Protein AF-A0A3B3Y3F2-F1 (afdb_monomer)

Foldseek 3Di:
DDDDDDDDDDDDDDPPDDDDWDKDAALDQWDWPDKDDDPVRQWIWTWIGHRQWTWIWTHHDPDIDIDTDDDRRNPRDIDTDDDPCVVVVVD

InterPro domains:
  IPR001791 Laminin G domain [PF00054] (24-80)
  IPR001791 Laminin G domain [PS50025] (1-91)
  IPR001791 Laminin G domain [cd00110] (21-80)
  IPR013320 Concanavalin A-like lectin/glucanase domain superfamily [SSF49899] (13-80)

Sequence (91 aa):
MTFELGSRVSPLSASRSIKSTFQFRTFDPEGVIFYGDTKNGEDWFVLSLKEGFPLMQISKEDVQVSVTGGPKLNDGKWHTPLFPVILMILA

pLDDT: mean 75.87, std 21.67, range [22.64, 97.94]

Secondary structure (DSSP, 8-state):
-----------SSS---------B--S-SSEEEEEEEEGGGTEEEEEEEETTEEEEEEEETTEEEEEE-SS---SSS-B-----HHHHHH-

Radius of gyration: 14.6 Å; Cα contacts (8 Å, |Δi|>4): 136; chains: 1; bounding box: 40×27×35 Å

Solvent-accessible surface area (backbone atoms only — not comparable to full-atom values): 5881 Å² total; per-residue (Å²): 139,85,88,80,89,83,84,85,85,78,92,78,78,96,70,88,79,85,87,84,86,66,74,52,59,34,66,60,37,60,48,82,78,48,76,52,64,41,86,93,60,62,29,33,38,38,36,29,34,53,88,16,27,37,32,40,38,39,35,36,86,95,46,73,48,77,48,73,56,82,67,73,52,32,78,60,47,82,41,68,83,82,72,67,67,67,62,67,70,76,89

Organism: NCBI:txid48701

Structure (mmCIF, N/CA/C/O backbone):
data_AF-A0A3B3Y3F2-F1
#
_entry.id   AF-A0A3B3Y3F2-F1
#
loop_
_atom_site.group_PDB
_atom_site.id
_atom_site.type_symbol
_atom_site.label_atom_id
_atom_site.label_alt_id
_atom_site.label_comp_id
_atom_site.label_asym_id
_atom_site.label_entity_id
_atom_site.label_seq_id
_atom_site.pdbx_PDB_ins_code
_atom_site.Cartn_x
_atom_site.Cartn_y
_atom_site.Cartn_z
_atom_site.occupancy
_atom_site.B_iso_or_equiv
_atom_site.auth_seq_id
_atom_site.auth_comp_id
_atom_site.auth_asym_id
_atom_site.auth_atom_id
_atom_site.pdbx_PDB_model_num
ATOM 1 N N . MET A 1 1 ? 7.351 13.938 11.068 1.00 34.28 1 MET A N 1
ATOM 2 C CA . MET A 1 1 ? 7.639 12.805 10.169 1.00 34.28 1 MET A CA 1
ATOM 3 C C . MET A 1 1 ? 9.149 12.665 10.158 1.00 34.28 1 MET A C 1
ATOM 5 O O . MET A 1 1 ? 9.810 13.544 9.626 1.00 34.28 1 MET A O 1
ATOM 9 N N . THR A 1 2 ? 9.689 11.685 10.879 1.00 22.64 2 THR A N 1
ATOM 10 C CA . THR A 1 2 ? 11.141 11.491 11.017 1.00 22.64 2 THR A CA 1
ATOM 11 C C . THR A 1 2 ? 11.505 10.247 10.224 1.00 22.64 2 THR A C 1
ATOM 13 O O . THR A 1 2 ? 10.934 9.187 10.470 1.00 22.64 2 THR A O 1
ATOM 16 N N . PHE A 1 3 ? 12.392 10.394 9.244 1.00 28.89 3 PHE A N 1
ATOM 17 C CA . PHE A 1 3 ? 12.891 9.296 8.425 1.00 28.89 3 PHE A CA 1
ATOM 18 C C . PHE A 1 3 ? 14.282 8.914 8.932 1.00 28.89 3 PHE A C 1
ATOM 20 O O . PHE A 1 3 ? 15.203 9.721 8.843 1.00 28.89 3 PHE A O 1
ATOM 27 N N . GLU A 1 4 ? 14.443 7.697 9.449 1.00 29.94 4 GLU A N 1
ATOM 28 C CA . GLU A 1 4 ? 15.761 7.112 9.713 1.00 29.94 4 GLU A CA 1
ATOM 29 C C . GLU A 1 4 ? 15.974 5.925 8.769 1.00 29.94 4 GLU A C 1
ATOM 31 O O . GLU A 1 4 ? 15.254 4.928 8.822 1.00 29.94 4 GLU A O 1
ATOM 36 N N . LEU A 1 5 ? 16.948 6.047 7.864 1.00 39.62 5 LEU A N 1
ATOM 37 C CA . LEU A 1 5 ? 17.314 4.997 6.917 1.00 39.62 5 LEU A CA 1
ATOM 38 C C . LEU A 1 5 ? 18.398 4.108 7.539 1.00 39.62 5 LEU A C 1
ATOM 40 O O . LEU A 1 5 ? 19.583 4.429 7.493 1.00 39.62 5 LEU A O 1
ATOM 44 N N . GLY A 1 6 ? 18.001 2.978 8.123 1.00 35.09 6 GLY A N 1
ATOM 45 C CA . GLY A 1 6 ? 18.935 1.970 8.626 1.00 35.09 6 GLY A CA 1
ATOM 46 C C . GLY A 1 6 ? 19.191 0.864 7.600 1.00 35.09 6 GLY A C 1
ATOM 47 O O . GLY A 1 6 ? 18.394 -0.062 7.492 1.00 35.09 6 GLY A O 1
ATOM 48 N N . SER A 1 7 ? 20.312 0.900 6.872 1.00 40.28 7 SER A N 1
ATOM 49 C CA . SER A 1 7 ? 20.736 -0.219 6.014 1.00 40.28 7 SER A CA 1
ATOM 50 C C . SER A 1 7 ? 21.749 -1.115 6.739 1.00 40.28 7 SER A C 1
ATOM 52 O O . SER A 1 7 ? 22.930 -0.776 6.820 1.00 40.28 7 SER A O 1
ATOM 54 N N . ARG A 1 8 ? 21.328 -2.283 7.249 1.00 41.06 8 ARG A N 1
ATOM 55 C CA . ARG A 1 8 ? 22.266 -3.349 7.663 1.00 41.06 8 ARG A CA 1
ATOM 56 C C . ARG A 1 8 ? 22.536 -4.252 6.461 1.00 41.06 8 ARG A C 1
ATOM 58 O O . ARG A 1 8 ? 21.639 -4.954 6.007 1.00 41.06 8 ARG A O 1
ATOM 65 N N . VAL A 1 9 ? 23.763 -4.217 5.943 1.00 49.88 9 VAL A N 1
ATOM 66 C CA . VAL A 1 9 ? 24.200 -5.061 4.821 1.00 49.88 9 VAL A CA 1
ATOM 67 C C . VAL A 1 9 ? 24.902 -6.300 5.374 1.00 49.88 9 VAL A C 1
ATOM 69 O O . VAL A 1 9 ? 25.967 -6.192 5.978 1.00 49.88 9 VAL A O 1
ATOM 72 N N . SER A 1 10 ? 24.318 -7.478 5.160 1.00 42.47 10 SER A N 1
ATOM 73 C CA . SER A 1 10 ? 24.995 -8.769 5.329 1.00 42.47 10 SER A CA 1
ATOM 74 C C . SER A 1 10 ? 25.445 -9.256 3.948 1.00 42.47 10 SER A C 1
ATOM 76 O O . SER A 1 10 ? 24.602 -9.345 3.053 1.00 42.47 10 SER A O 1
ATOM 78 N N . PRO A 1 11 ? 26.736 -9.550 3.718 1.00 47.00 11 PRO A N 1
ATOM 79 C CA . PRO A 1 11 ? 27.165 -10.117 2.449 1.00 47.00 11 PRO A CA 1
ATOM 80 C C . PRO A 1 11 ? 26.885 -11.623 2.466 1.00 47.00 11 PRO A C 1
ATOM 82 O O . PRO A 1 11 ? 27.262 -12.274 3.435 1.00 47.00 11 PRO A O 1
ATOM 85 N N . LEU A 1 12 ? 26.205 -12.143 1.434 1.00 44.09 12 LEU A N 1
ATOM 86 C CA . LEU A 1 12 ? 26.379 -13.463 0.786 1.00 44.09 12 LEU A CA 1
ATOM 87 C C . LEU A 1 12 ? 25.150 -13.773 -0.106 1.00 44.09 12 LEU A C 1
ATOM 89 O O . LEU A 1 12 ? 24.023 -13.825 0.374 1.00 44.09 12 LEU A O 1
ATOM 93 N N . SER A 1 13 ? 25.392 -13.997 -1.407 1.00 44.19 13 SER A N 1
ATOM 94 C CA . SER A 1 13 ? 24.430 -14.289 -2.498 1.00 44.19 13 SER A CA 1
ATOM 95 C C . SER A 1 13 ? 23.396 -13.186 -2.798 1.00 44.19 13 SER A C 1
ATOM 97 O O . SER A 1 13 ? 22.446 -12.950 -2.058 1.00 44.19 13 SER A O 1
ATOM 99 N N . ALA A 1 14 ? 23.604 -12.462 -3.900 1.00 48.81 14 ALA A N 1
ATOM 100 C CA . ALA A 1 14 ? 22.859 -11.258 -4.256 1.00 48.81 14 ALA A CA 1
ATOM 101 C C . ALA A 1 14 ? 21.409 -11.546 -4.694 1.00 48.81 14 ALA A C 1
ATOM 103 O O . ALA A 1 14 ? 21.083 -11.522 -5.874 1.00 48.81 14 ALA A O 1
ATOM 104 N N . SER A 1 15 ? 20.520 -11.715 -3.718 1.00 46.28 15 SER A N 1
ATOM 105 C CA . SER A 1 15 ? 19.193 -11.106 -3.780 1.00 46.28 15 SER A CA 1
ATOM 106 C C . SER A 1 15 ? 19.215 -9.929 -2.802 1.00 46.28 15 SER A C 1
ATOM 108 O O . SER A 1 15 ? 19.224 -10.100 -1.585 1.00 46.28 15 SER A O 1
ATOM 110 N N . ARG A 1 16 ? 19.338 -8.697 -3.311 1.00 53.41 16 ARG A N 1
ATOM 111 C CA . ARG A 1 16 ? 19.224 -7.499 -2.465 1.00 53.41 16 ARG A CA 1
ATOM 112 C C . ARG A 1 16 ? 17.759 -7.356 -2.050 1.00 53.41 16 ARG A C 1
ATOM 114 O O . ARG A 1 16 ? 16.996 -6.656 -2.700 1.00 53.41 16 ARG A O 1
ATOM 121 N N . SER A 1 17 ? 17.354 -8.043 -0.985 1.00 50.03 17 SER A N 1
ATOM 122 C CA . SER A 1 17 ? 16.051 -7.820 -0.363 1.00 50.03 17 SER A CA 1
ATOM 123 C C . SER A 1 17 ? 16.158 -6.608 0.560 1.00 50.03 17 SER A C 1
ATOM 125 O O . SER A 1 17 ? 16.695 -6.698 1.663 1.00 50.03 17 SER A O 1
ATOM 127 N N . ILE A 1 18 ? 15.691 -5.451 0.090 1.00 53.81 18 ILE A N 1
ATOM 128 C CA . ILE A 1 18 ? 15.519 -4.265 0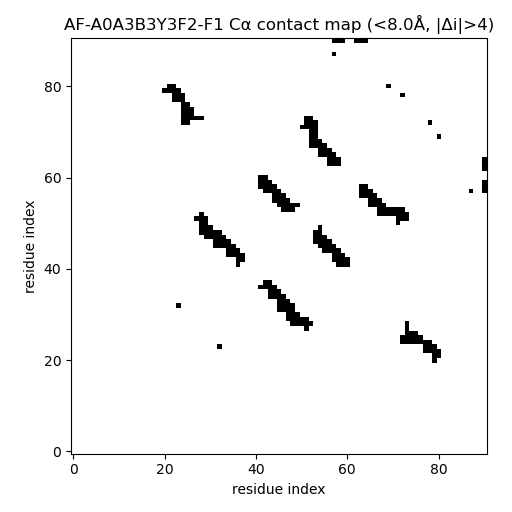.932 1.00 53.81 18 ILE A CA 1
ATOM 129 C C . ILE A 1 18 ? 14.149 -4.393 1.597 1.00 53.81 18 ILE A C 1
ATOM 131 O O . ILE A 1 18 ? 13.128 -4.413 0.916 1.00 53.81 18 ILE A O 1
ATOM 135 N N . LYS A 1 19 ? 14.123 -4.502 2.928 1.00 59.66 19 LYS A N 1
ATOM 136 C CA . LYS A 1 19 ? 12.885 -4.455 3.714 1.00 59.66 19 LYS A CA 1
ATOM 137 C C . LYS A 1 19 ? 12.804 -3.102 4.401 1.00 59.66 19 LYS A C 1
ATOM 139 O O . LYS A 1 19 ? 13.679 -2.771 5.196 1.00 59.66 19 LYS A O 1
ATOM 144 N N . SER A 1 20 ? 11.763 -2.343 4.085 1.00 65.25 20 SER A N 1
ATOM 145 C CA . SER A 1 20 ? 11.431 -1.094 4.762 1.00 65.25 20 SER A CA 1
ATOM 146 C C . SER A 1 20 ? 10.075 -1.240 5.440 1.00 65.25 20 SER A C 1
ATOM 148 O O . SER A 1 20 ? 9.171 -1.869 4.890 1.00 65.25 20 SER A O 1
ATOM 150 N N . THR A 1 21 ? 9.948 -0.661 6.628 1.00 72.81 21 THR A N 1
ATOM 151 C CA . THR A 1 21 ? 8.713 -0.645 7.412 1.00 72.81 21 THR A CA 1
ATOM 152 C C . THR A 1 21 ? 8.395 0.804 7.743 1.00 72.81 21 THR A C 1
ATOM 154 O O . THR A 1 21 ? 9.282 1.549 8.154 1.00 72.81 21 THR A O 1
ATOM 157 N N . PHE A 1 22 ? 7.136 1.209 7.601 1.00 81.19 22 PHE A N 1
ATOM 158 C CA . PHE A 1 22 ? 6.670 2.534 8.003 1.00 81.19 22 PHE A CA 1
ATOM 159 C C . PHE A 1 22 ? 5.388 2.407 8.827 1.00 81.19 22 PHE A C 1
ATOM 161 O O . PHE A 1 22 ? 4.693 1.389 8.779 1.00 81.19 22 PHE A O 1
ATOM 168 N N . GLN A 1 23 ? 5.087 3.454 9.590 1.00 89.00 23 GLN A N 1
ATOM 169 C CA . GLN A 1 23 ? 3.859 3.557 10.366 1.00 89.00 23 GLN A CA 1
ATOM 170 C C . GLN A 1 23 ? 3.104 4.816 9.978 1.00 89.00 23 GLN A C 1
ATOM 172 O O . GLN A 1 23 ? 3.709 5.864 9.752 1.00 89.00 23 GLN A O 1
ATOM 177 N N . PHE A 1 24 ? 1.780 4.725 9.934 1.00 91.56 24 PHE A N 1
ATOM 178 C CA . PHE A 1 24 ? 0.924 5.880 9.694 1.00 91.56 24 PHE A CA 1
ATOM 179 C C . PHE A 1 24 ? -0.374 5.774 10.500 1.00 91.56 24 PHE A C 1
ATOM 181 O O . PHE A 1 24 ? -0.726 4.703 10.995 1.00 91.56 24 PHE A O 1
ATOM 188 N N . ARG A 1 25 ? -1.064 6.905 10.652 1.00 94.56 25 ARG A N 1
ATOM 189 C CA . ARG A 1 25 ? -2.411 6.996 11.223 1.00 94.56 25 ARG A CA 1
ATOM 190 C C . ARG A 1 25 ? -3.202 8.053 10.469 1.00 94.56 25 ARG A C 1
ATOM 192 O O . ARG A 1 25 ? -2.640 9.092 10.126 1.00 94.56 25 ARG A O 1
ATOM 199 N N . THR A 1 26 ? -4.484 7.810 10.246 1.00 95.62 26 THR A N 1
ATOM 200 C CA . THR A 1 26 ? -5.394 8.786 9.636 1.00 95.62 26 THR A CA 1
ATOM 201 C C . THR A 1 26 ? -6.831 8.536 10.092 1.00 95.62 26 THR A C 1
ATOM 203 O O . THR A 1 26 ? -7.135 7.457 10.601 1.00 95.62 26 THR A O 1
ATOM 206 N N . PHE A 1 27 ? -7.697 9.532 9.927 1.00 97.25 27 PHE A N 1
ATOM 207 C CA . PHE A 1 27 ? -9.155 9.368 9.961 1.00 97.25 27 PHE A CA 1
ATOM 208 C C . PHE A 1 27 ? -9.768 9.415 8.554 1.00 97.25 27 PHE A C 1
ATOM 210 O O . PHE A 1 27 ? -10.919 9.013 8.368 1.0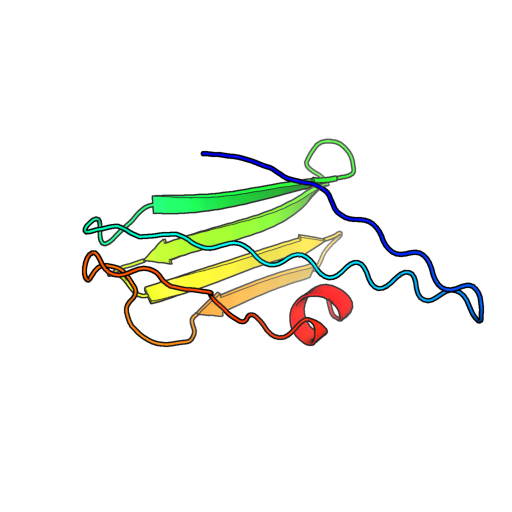0 97.2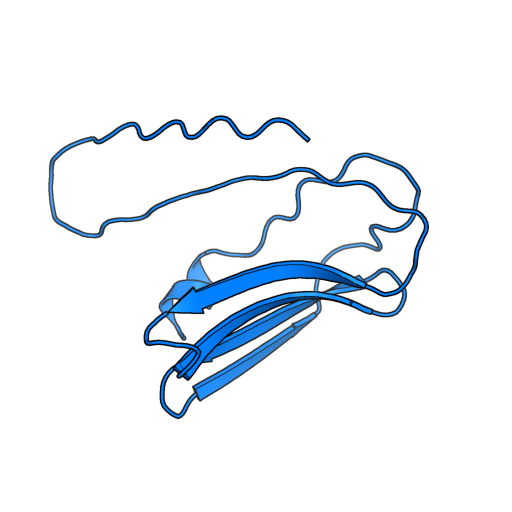5 27 PHE A O 1
ATOM 217 N N . ASP A 1 28 ? -8.996 9.865 7.563 1.00 97.94 28 ASP A N 1
ATOM 218 C CA . ASP A 1 28 ? -9.464 10.010 6.192 1.00 97.94 28 ASP A CA 1
ATOM 219 C C . ASP A 1 28 ? -9.658 8.628 5.550 1.00 97.94 28 ASP A C 1
ATOM 221 O O . ASP A 1 28 ? -8.765 7.776 5.625 1.00 97.94 28 ASP A O 1
ATOM 225 N N . PRO A 1 29 ? -10.820 8.368 4.926 1.00 96.44 29 PRO A N 1
ATOM 226 C CA . PRO A 1 29 ? -11.092 7.090 4.274 1.00 96.44 29 PRO A CA 1
ATOM 227 C C . PRO A 1 29 ? -10.379 6.943 2.920 1.00 96.44 29 PRO A C 1
ATOM 229 O O . PRO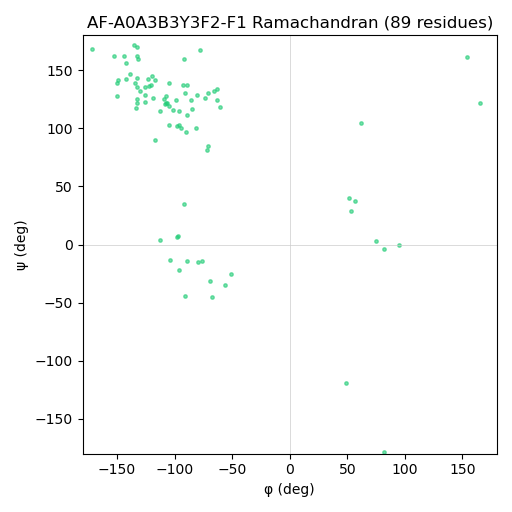 A 1 29 ? -10.307 5.837 2.395 1.00 96.44 29 PRO A O 1
ATOM 232 N N . GLU A 1 30 ? -9.856 8.030 2.356 1.00 97.12 30 GLU A N 1
ATOM 233 C CA . GLU A 1 30 ? -9.250 8.085 1.024 1.00 97.12 30 GLU A CA 1
ATOM 234 C C . GLU A 1 30 ? -7.906 8.819 1.090 1.00 97.12 30 GLU A C 1
ATOM 236 O O . GLU A 1 30 ? -7.774 9.802 1.821 1.00 97.12 30 GLU A O 1
ATOM 241 N N . GLY A 1 31 ? -6.916 8.381 0.308 1.00 94.88 31 GLY A N 1
ATOM 242 C CA . GLY A 1 31 ? -5.659 9.123 0.146 1.00 94.88 31 GLY A CA 1
ATOM 243 C C . GLY A 1 31 ? -4.452 8.266 -0.228 1.00 94.88 31 GLY A C 1
ATOM 244 O O . GLY A 1 31 ? -4.448 7.054 -0.033 1.00 94.88 31 GLY A O 1
ATOM 245 N N . VAL A 1 32 ? -3.400 8.899 -0.754 1.00 93.94 32 VAL A N 1
ATOM 246 C CA . VAL A 1 32 ? -2.113 8.236 -1.022 1.00 93.94 32 VAL A CA 1
ATOM 247 C C . VAL A 1 32 ? -1.264 8.267 0.242 1.00 93.94 32 VAL A C 1
ATOM 249 O O . VAL A 1 32 ? -1.002 9.331 0.797 1.00 93.94 32 VAL A O 1
ATOM 252 N N . ILE A 1 33 ? -0.824 7.094 0.690 1.00 90.75 33 ILE A N 1
ATOM 253 C CA . ILE A 1 33 ? 0.065 6.947 1.846 1.00 90.75 33 ILE A CA 1
ATOM 254 C C . ILE A 1 33 ? 1.521 6.974 1.390 1.00 90.75 33 ILE A C 1
ATOM 256 O O . ILE A 1 33 ? 2.361 7.614 2.020 1.00 90.75 33 ILE A O 1
ATOM 260 N N . PHE A 1 34 ? 1.829 6.252 0.312 1.00 87.81 34 PHE A N 1
ATOM 261 C CA . PHE A 1 34 ? 3.189 6.112 -0.183 1.00 87.81 34 PHE A CA 1
ATOM 262 C C . PHE A 1 34 ? 3.200 5.914 -1.697 1.00 87.81 34 PHE A C 1
ATOM 264 O O . PHE A 1 34 ? 2.381 5.176 -2.241 1.00 87.81 34 PHE A O 1
ATOM 271 N N . TYR A 1 35 ? 4.142 6.572 -2.358 1.00 89.56 35 TYR A N 1
ATOM 272 C CA . TYR A 1 35 ? 4.360 6.501 -3.795 1.00 89.56 35 TYR A CA 1
ATOM 273 C C . TYR A 1 35 ? 5.855 6.328 -4.038 1.00 89.56 35 TYR A C 1
ATOM 275 O O . TYR A 1 35 ? 6.672 6.978 -3.379 1.00 89.56 35 TYR A O 1
ATOM 283 N N . GLY A 1 36 ? 6.204 5.469 -4.985 1.00 86.00 36 GLY A N 1
ATOM 284 C CA . GLY A 1 36 ? 7.564 5.358 -5.477 1.00 86.00 36 GLY A CA 1
ATOM 285 C C . GLY A 1 36 ? 7.566 4.947 -6.935 1.00 86.00 36 GLY A C 1
ATOM 286 O O . GLY A 1 36 ? 6.764 4.114 -7.353 1.00 86.00 36 GLY A O 1
ATOM 287 N N . ASP A 1 37 ? 8.491 5.516 -7.691 1.00 88.75 37 ASP A N 1
ATOM 288 C CA . ASP A 1 37 ? 8.725 5.151 -9.076 1.00 88.75 37 ASP A CA 1
ATOM 289 C C . ASP A 1 37 ? 10.206 4.948 -9.366 1.00 88.75 37 ASP A C 1
ATOM 291 O O . ASP A 1 37 ? 11.097 5.347 -8.610 1.00 88.75 37 ASP A O 1
ATOM 295 N N . THR A 1 38 ? 10.452 4.273 -10.477 1.00 83.25 38 THR A N 1
ATOM 296 C CA . THR A 1 38 ? 11.760 4.121 -11.092 1.00 83.25 38 THR A CA 1
ATOM 297 C C . THR A 1 38 ? 11.625 4.343 -12.597 1.00 83.25 38 THR A C 1
ATOM 299 O O . THR A 1 38 ? 10.516 4.482 -13.114 1.00 83.25 38 THR A O 1
ATOM 302 N N . LYS A 1 39 ? 12.758 4.407 -13.312 1.00 85.12 39 LYS A N 1
ATOM 303 C CA . LYS A 1 39 ? 12.785 4.640 -14.769 1.00 85.12 39 LYS A CA 1
ATOM 304 C C . LYS A 1 39 ? 11.953 5.869 -15.193 1.00 85.12 39 LYS A C 1
ATOM 306 O O . LYS A 1 39 ? 11.263 5.841 -16.200 1.00 85.12 39 LYS A O 1
ATOM 311 N N . ASN A 1 40 ? 12.015 6.955 -14.418 1.00 85.75 40 ASN A N 1
ATOM 312 C CA . ASN A 1 40 ? 11.257 8.189 -14.668 1.00 85.75 40 ASN A CA 1
ATOM 313 C C . ASN A 1 40 ? 9.727 7.984 -14.752 1.00 85.75 40 ASN A C 1
ATOM 315 O O . ASN A 1 40 ? 9.066 8.627 -15.568 1.00 85.75 40 ASN A O 1
ATOM 319 N N . GLY A 1 41 ? 9.167 7.101 -13.923 1.00 83.50 41 GLY A N 1
ATOM 320 C CA . GLY A 1 41 ? 7.725 6.858 -13.857 1.00 83.50 41 GLY A CA 1
ATOM 321 C C . GLY A 1 41 ? 7.208 5.691 -14.698 1.00 83.50 41 GLY A C 1
ATOM 322 O O . GLY A 1 41 ? 6.006 5.443 -14.663 1.00 83.50 41 GLY A O 1
ATOM 323 N N . GLU A 1 42 ? 8.060 4.970 -15.436 1.00 85.50 42 GLU A N 1
ATOM 324 C CA . GLU A 1 42 ? 7.627 3.775 -16.184 1.00 85.50 42 GLU A CA 1
ATOM 325 C C . GLU A 1 42 ? 7.224 2.635 -15.239 1.00 85.50 42 GLU A C 1
ATOM 327 O O . GLU A 1 42 ? 6.160 2.038 -15.396 1.00 85.50 42 GLU A O 1
ATOM 332 N N . ASP A 1 43 ? 8.043 2.388 -14.214 1.00 89.25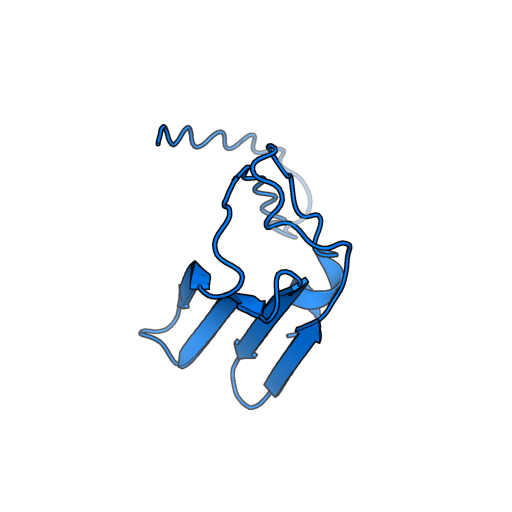 43 ASP A N 1
ATOM 333 C CA . ASP A 1 43 ? 7.745 1.409 -13.175 1.00 89.25 43 ASP A CA 1
ATOM 334 C C . ASP A 1 43 ? 7.377 2.163 -11.899 1.00 89.25 43 ASP A C 1
ATOM 336 O O . ASP A 1 43 ? 8.180 2.940 -11.376 1.00 89.25 43 ASP A O 1
ATOM 340 N N . TRP A 1 44 ? 6.188 1.926 -11.363 1.00 89.25 44 TRP A N 1
ATOM 341 C CA . TRP A 1 44 ? 5.690 2.644 -10.198 1.00 89.25 44 TRP A CA 1
ATOM 342 C C . TRP A 1 44 ? 4.903 1.738 -9.265 1.00 89.25 44 TRP A C 1
ATOM 344 O O . TRP A 1 44 ? 4.339 0.716 -9.652 1.00 89.25 44 TRP A O 1
ATOM 354 N N . PHE A 1 45 ? 4.831 2.136 -8.002 1.00 88.56 45 PHE A N 1
ATOM 355 C CA . PHE A 1 45 ? 3.925 1.542 -7.039 1.00 88.56 45 PHE A CA 1
ATOM 356 C C . PHE A 1 45 ? 3.287 2.611 -6.164 1.00 88.56 45 PHE A C 1
ATOM 358 O O . PHE A 1 45 ? 3.890 3.630 -5.819 1.00 88.56 45 PHE A O 1
ATOM 365 N N . VAL A 1 46 ? 2.044 2.346 -5.785 1.00 91.31 46 VAL A N 1
ATOM 366 C CA . VAL A 1 46 ? 1.243 3.201 -4.921 1.00 91.31 46 VAL A CA 1
ATOM 367 C C . VAL A 1 46 ? 0.652 2.361 -3.815 1.00 91.31 46 VAL A C 1
ATOM 369 O O . VAL A 1 46 ? 0.055 1.315 -4.057 1.00 91.31 46 VAL A O 1
ATOM 372 N N . LEU A 1 47 ? 0.787 2.861 -2.597 1.00 90.50 47 LEU A N 1
ATOM 373 C CA . LEU A 1 47 ? -0.032 2.460 -1.476 1.00 90.50 47 LEU A CA 1
ATOM 374 C C . LEU A 1 47 ? -0.998 3.594 -1.146 1.00 90.50 47 LEU A C 1
ATOM 376 O O . LEU A 1 47 ? -0.580 4.704 -0.805 1.00 90.50 47 LEU A O 1
ATOM 380 N N . SER A 1 48 ? -2.285 3.292 -1.194 1.00 93.81 48 SER A N 1
ATOM 381 C CA . SER A 1 48 ? -3.368 4.221 -0.903 1.00 93.81 48 SER A CA 1
ATOM 382 C C . SER A 1 48 ? -4.401 3.611 0.044 1.00 93.81 48 SER A C 1
ATOM 384 O O . SER A 1 48 ? -4.364 2.421 0.369 1.00 93.81 48 SER A O 1
ATOM 386 N N . LEU A 1 49 ? -5.310 4.455 0.522 1.00 95.69 49 LEU A N 1
ATOM 387 C CA . LEU A 1 49 ? -6.566 4.053 1.133 1.00 95.69 49 LEU A CA 1
ATOM 388 C C . LEU A 1 49 ? -7.708 4.296 0.162 1.00 95.69 49 LEU A C 1
ATOM 390 O O . LEU A 1 49 ? -7.755 5.348 -0.475 1.00 95.69 49 LEU A O 1
ATOM 394 N N . LYS A 1 50 ? -8.628 3.332 0.130 1.00 95.56 50 LYS A N 1
ATOM 395 C CA . LYS A 1 50 ? -9.944 3.441 -0.488 1.00 95.56 50 LYS A CA 1
ATOM 396 C C . LYS A 1 50 ? -10.994 2.915 0.482 1.00 95.56 50 LYS A C 1
ATOM 398 O O . LYS A 1 50 ? -10.902 1.775 0.930 1.00 95.56 50 LYS A O 1
ATOM 403 N N . GLU A 1 51 ? -11.968 3.737 0.847 1.00 96.12 51 GLU A N 1
ATOM 404 C CA . GLU A 1 51 ? -12.996 3.452 1.860 1.00 96.12 51 GLU A CA 1
ATOM 405 C C . GLU A 1 51 ? -12.422 3.004 3.225 1.00 96.12 51 GLU A C 1
ATOM 407 O O . GLU A 1 51 ? -13.037 2.245 3.986 1.00 96.12 51 GLU A O 1
ATOM 412 N N . GLY A 1 52 ? -11.214 3.477 3.540 1.00 95.44 52 GLY A N 1
ATOM 413 C CA . GLY A 1 52 ? -10.423 3.119 4.716 1.00 95.44 52 GLY A CA 1
ATOM 414 C C . GLY A 1 52 ? -9.632 1.818 4.573 1.00 95.44 52 GLY A C 1
ATOM 415 O O . GLY A 1 52 ? -8.866 1.486 5.478 1.00 95.44 52 GLY A O 1
ATOM 416 N N . PHE A 1 53 ? -9.784 1.088 3.465 1.00 94.38 53 PHE A N 1
ATOM 417 C CA . PHE A 1 53 ? -9.046 -0.139 3.188 1.00 94.38 53 PHE A CA 1
ATOM 418 C C . PHE A 1 53 ? -7.734 0.142 2.450 1.00 94.38 53 PHE A C 1
ATOM 420 O O . PHE A 1 53 ? -7.722 0.929 1.502 1.00 94.38 53 PHE A O 1
ATOM 427 N N . PRO A 1 54 ? -6.637 -0.527 2.831 1.00 92.75 54 PRO A N 1
ATOM 428 C CA . PRO A 1 54 ? -5.378 -0.437 2.111 1.00 92.75 54 PRO A CA 1
ATOM 429 C C . PRO A 1 54 ? -5.473 -1.038 0.711 1.00 92.75 54 PRO A C 1
ATOM 431 O O . PRO A 1 54 ? -5.924 -2.173 0.529 1.00 92.75 54 PRO A O 1
ATOM 434 N N . LEU A 1 55 ? -4.982 -0.280 -0.260 1.00 92.38 55 LEU A N 1
ATOM 435 C CA . LEU A 1 55 ? -4.898 -0.644 -1.663 1.00 92.38 55 LEU A CA 1
ATOM 436 C C . LEU A 1 55 ? -3.453 -0.475 -2.133 1.00 92.38 55 LEU A C 1
ATOM 438 O O . LEU A 1 55 ? -2.887 0.612 -2.050 1.00 92.38 55 LEU A O 1
ATOM 442 N N . MET A 1 56 ? -2.862 -1.552 -2.638 1.00 90.25 56 MET A N 1
ATOM 443 C CA . MET A 1 56 ? -1.547 -1.540 -3.266 1.00 90.25 56 MET A CA 1
ATOM 444 C C . MET A 1 56 ? -1.701 -1.712 -4.771 1.00 90.25 56 MET A C 1
ATOM 446 O O . MET A 1 56 ? -2.326 -2.664 -5.230 1.00 90.25 56 MET A O 1
ATOM 450 N N . GLN A 1 57 ? -1.099 -0.811 -5.535 1.00 91.25 57 GLN A N 1
ATOM 451 C CA . GLN A 1 57 ? -1.027 -0.882 -6.986 1.00 91.25 57 GLN A CA 1
ATOM 452 C C . GLN A 1 57 ? 0.434 -0.878 -7.408 1.00 91.25 57 GLN A C 1
ATOM 454 O O . GLN A 1 57 ? 1.224 -0.108 -6.870 1.00 91.25 57 GLN A O 1
ATOM 459 N N . ILE A 1 58 ? 0.788 -1.738 -8.354 1.00 88.62 58 ILE A N 1
ATOM 460 C CA . ILE A 1 58 ? 2.129 -1.827 -8.926 1.00 88.62 58 ILE A CA 1
ATOM 461 C C . ILE A 1 58 ? 1.973 -1.865 -10.441 1.00 88.62 58 ILE A C 1
ATOM 463 O O . ILE A 1 58 ? 1.116 -2.582 -10.956 1.00 88.62 58 ILE A O 1
ATOM 467 N N . SER A 1 59 ? 2.794 -1.098 -11.136 1.00 89.31 59 SER A N 1
ATOM 468 C CA . SER A 1 59 ? 2.963 -1.141 -12.579 1.00 89.31 59 SER A CA 1
ATOM 469 C C . SER A 1 59 ? 4.435 -1.341 -12.860 1.00 89.31 59 SER A C 1
ATOM 471 O O . SER A 1 59 ? 5.269 -0.607 -12.328 1.00 89.31 59 SER A O 1
ATOM 473 N N . LYS A 1 60 ? 4.757 -2.330 -13.678 1.00 86.00 60 LYS A N 1
ATOM 474 C CA . LYS A 1 60 ? 6.122 -2.563 -14.118 1.00 86.00 60 LYS A CA 1
ATOM 475 C C . LYS A 1 60 ? 6.093 -3.184 -15.497 1.00 86.00 60 LYS A C 1
ATOM 477 O O . LYS A 1 60 ? 5.421 -4.196 -15.698 1.00 86.00 60 LYS A O 1
ATOM 482 N N . GLU A 1 61 ? 6.830 -2.577 -16.419 1.00 84.38 61 GLU A N 1
ATOM 483 C CA . GLU A 1 61 ? 6.796 -2.956 -17.834 1.00 84.38 61 GLU A CA 1
ATOM 484 C C . GLU A 1 61 ? 5.335 -3.061 -18.328 1.00 84.38 61 GLU A C 1
ATOM 486 O O . GLU A 1 61 ? 4.588 -2.088 -18.236 1.00 84.38 61 GLU A O 1
ATOM 491 N N . ASP A 1 62 ? 4.904 -4.240 -18.785 1.00 82.88 62 ASP A N 1
ATOM 492 C CA . ASP A 1 62 ? 3.550 -4.487 -19.300 1.00 82.88 62 ASP A CA 1
ATOM 493 C C . ASP A 1 62 ? 2.589 -5.099 -18.258 1.00 82.88 62 ASP A C 1
ATOM 495 O O . ASP A 1 62 ? 1.473 -5.512 -18.588 1.00 82.88 62 ASP A O 1
ATOM 499 N N . VAL A 1 63 ? 3.008 -5.200 -16.991 1.00 83.62 63 VAL A N 1
ATOM 500 C CA . VAL A 1 63 ? 2.231 -5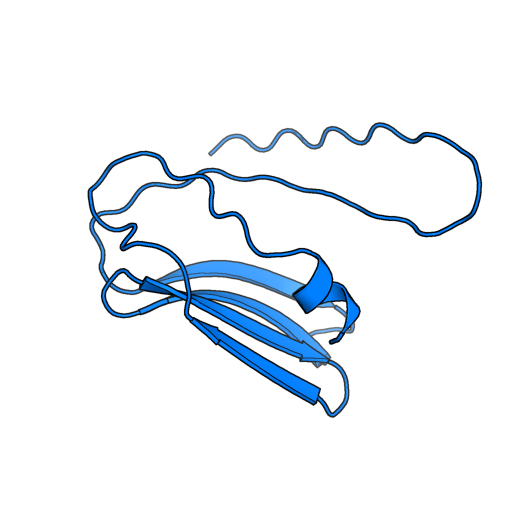.833 -15.918 1.00 83.62 63 VAL A CA 1
ATOM 501 C C . VAL A 1 63 ? 1.722 -4.787 -14.936 1.00 83.62 63 VAL A C 1
ATOM 503 O O . VAL A 1 63 ? 2.489 -4.052 -14.316 1.00 83.62 63 VAL A O 1
ATOM 506 N N . GLN A 1 64 ? 0.405 -4.787 -14.725 1.00 87.00 64 GLN A N 1
ATOM 507 C CA . GLN A 1 64 ? -0.243 -3.996 -13.687 1.00 87.00 64 GLN A CA 1
ATOM 508 C C . GLN A 1 64 ? -0.965 -4.907 -12.694 1.00 87.00 64 GLN A C 1
ATOM 510 O O . GLN A 1 64 ? -1.804 -5.728 -13.064 1.00 87.00 64 GLN A O 1
ATOM 515 N N . VAL A 1 65 ? -0.656 -4.741 -11.411 1.00 86.94 65 VAL A N 1
ATOM 516 C CA . VAL A 1 65 ? -1.243 -5.500 -10.304 1.00 86.94 65 VAL A CA 1
ATOM 517 C C . VAL A 1 65 ? -1.922 -4.535 -9.345 1.00 86.94 65 VAL A C 1
ATOM 519 O O . VAL A 1 65 ? -1.382 -3.484 -9.010 1.00 86.94 65 VAL A O 1
ATOM 522 N N . SER A 1 66 ? -3.112 -4.904 -8.882 1.00 89.75 66 SER A N 1
ATOM 523 C CA . SER A 1 66 ? -3.864 -4.162 -7.876 1.00 89.75 66 SER A CA 1
ATOM 524 C C . SER A 1 66 ? -4.369 -5.131 -6.817 1.00 89.75 66 SER A C 1
ATOM 526 O O . SER A 1 66 ? -5.018 -6.127 -7.143 1.00 89.75 66 SER A O 1
ATOM 528 N N . VAL A 1 67 ? -4.045 -4.865 -5.555 1.00 87.44 67 VAL A N 1
ATOM 529 C CA . VAL A 1 67 ? -4.409 -5.707 -4.416 1.00 87.44 67 VAL A CA 1
ATOM 530 C C . VAL A 1 67 ? -4.958 -4.840 -3.300 1.00 87.44 67 VAL A C 1
ATOM 532 O O . VAL A 1 67 ? -4.251 -4.023 -2.713 1.00 87.44 67 VAL A O 1
ATOM 535 N N . THR A 1 68 ? -6.219 -5.080 -2.965 1.00 88.50 68 THR A N 1
ATOM 536 C CA . THR A 1 68 ? -6.829 -4.591 -1.729 1.00 88.50 68 THR A CA 1
ATOM 537 C C . THR A 1 68 ? -6.684 -5.661 -0.658 1.00 88.50 68 THR A C 1
ATOM 539 O O . THR A 1 68 ? -6.913 -6.842 -0.926 1.00 88.50 68 THR A O 1
ATOM 542 N N . GLY A 1 69 ? -6.339 -5.278 0.568 1.00 82.38 69 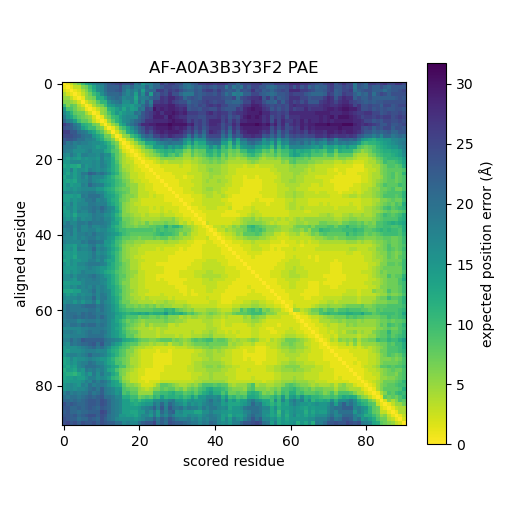GLY A N 1
ATOM 543 C CA . GLY A 1 69 ? -6.258 -6.244 1.658 1.00 82.38 69 GLY A CA 1
ATOM 544 C C . GLY A 1 69 ? -6.045 -5.621 3.028 1.00 82.38 69 GLY A C 1
ATOM 545 O O . GLY A 1 69 ? -5.713 -4.448 3.158 1.00 82.38 69 GLY A O 1
ATOM 546 N N . GLY A 1 70 ? -6.209 -6.448 4.060 1.00 86.31 70 GLY A N 1
ATOM 547 C CA . GLY A 1 70 ? -6.049 -6.033 5.451 1.00 86.31 70 GLY A CA 1
ATOM 548 C C . GLY A 1 70 ? -7.283 -5.338 6.047 1.00 86.31 70 GLY A C 1
ATOM 549 O O . GLY A 1 70 ? -8.333 -5.251 5.407 1.00 86.31 70 GLY A O 1
ATOM 550 N N . PRO A 1 71 ? -7.186 -4.900 7.315 1.00 92.06 71 PRO A N 1
ATOM 551 C CA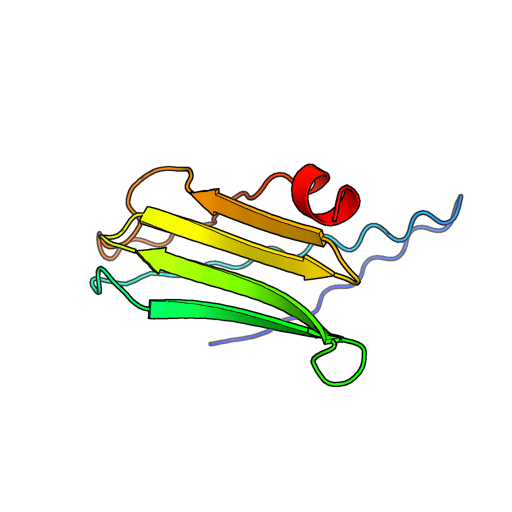 . PRO A 1 71 ? -8.271 -4.215 8.010 1.00 92.06 71 PRO A CA 1
ATOM 552 C C . PRO A 1 71 ? -8.379 -2.744 7.585 1.00 92.06 71 PRO A C 1
ATOM 554 O O . PRO A 1 71 ? -7.459 -2.191 6.986 1.00 92.06 71 PRO A O 1
ATOM 557 N N . LYS A 1 72 ? -9.485 -2.086 7.955 1.00 94.81 72 LYS A N 1
ATOM 558 C CA . LYS A 1 72 ? -9.600 -0.627 7.834 1.00 94.81 72 LYS A CA 1
ATOM 559 C C . LYS A 1 72 ? -8.571 0.075 8.722 1.00 94.81 72 LYS A C 1
ATOM 561 O O . LYS A 1 72 ? -8.443 -0.284 9.890 1.00 94.81 72 LYS A O 1
ATOM 566 N N . LEU A 1 73 ? -7.882 1.082 8.181 1.00 95.06 73 LEU A N 1
ATOM 567 C CA . LEU A 1 73 ? -6.784 1.789 8.864 1.00 95.06 73 LEU A CA 1
ATOM 568 C C . LEU A 1 73 ? -7.102 3.255 9.206 1.00 95.06 73 LEU A C 1
ATOM 570 O O . LEU A 1 73 ? -6.240 3.973 9.711 1.00 95.06 73 LEU A O 1
ATOM 574 N N . ASN A 1 74 ? -8.327 3.713 8.942 1.00 96.00 74 ASN A N 1
ATOM 575 C CA . ASN A 1 74 ? -8.760 5.095 9.157 1.00 96.00 74 ASN A CA 1
ATOM 576 C C . ASN A 1 74 ? -9.402 5.332 10.545 1.00 96.00 74 ASN A C 1
ATOM 578 O O . ASN A 1 74 ? -10.354 6.097 10.684 1.00 96.00 74 ASN A O 1
ATOM 582 N N . ASP A 1 75 ? -8.916 4.647 11.582 1.00 96.56 75 ASP A N 1
ATOM 583 C CA . ASP A 1 75 ? -9.445 4.708 12.955 1.00 96.56 75 ASP A CA 1
ATOM 584 C C . ASP A 1 75 ? -8.656 5.658 13.882 1.00 96.56 75 ASP A C 1
ATOM 586 O O . ASP A 1 75 ? -8.888 5.693 15.094 1.00 96.56 75 ASP A O 1
ATOM 590 N N . GLY A 1 76 ? -7.694 6.408 13.334 1.00 94.69 76 GLY A N 1
ATOM 591 C CA . GLY A 1 76 ? -6.821 7.312 14.084 1.00 94.69 76 GLY A CA 1
ATOM 592 C C . GLY A 1 76 ? -5.722 6.634 14.908 1.00 94.69 76 GLY A C 1
ATOM 593 O O . GLY A 1 76 ? -4.966 7.329 15.598 1.00 94.69 76 GLY A O 1
ATOM 594 N N . LYS A 1 77 ? -5.592 5.303 14.852 1.00 95.88 77 LYS A N 1
ATOM 595 C CA . LYS A 1 77 ? -4.520 4.557 15.525 1.00 95.88 77 LYS A CA 1
ATOM 596 C C . LYS A 1 77 ? -3.321 4.371 14.604 1.00 95.88 77 LYS A C 1
ATOM 598 O O . LYS A 1 77 ? -3.412 4.500 13.389 1.00 95.88 77 LYS A O 1
ATOM 603 N N . TRP A 1 78 ? -2.168 4.102 15.208 1.00 94.31 78 TRP A N 1
ATOM 604 C CA . TRP A 1 78 ? -0.954 3.788 14.464 1.00 94.31 78 TRP A CA 1
ATOM 605 C C . TRP A 1 78 ? -1.036 2.383 13.880 1.00 94.31 78 TRP A C 1
ATOM 607 O O . TRP A 1 78 ? -1.227 1.414 14.614 1.00 94.31 78 TRP A O 1
ATOM 617 N N . HIS A 1 79 ? -0.824 2.283 12.572 1.00 91.00 79 HIS A N 1
ATOM 618 C CA . HIS A 1 79 ? -0.807 1.028 11.833 1.00 91.00 79 HIS A CA 1
ATOM 619 C C . HIS A 1 79 ? 0.549 0.810 11.179 1.00 91.00 79 HIS A C 1
ATOM 621 O O . HIS A 1 79 ? 1.188 1.756 10.722 1.00 91.00 79 HIS A O 1
ATOM 627 N N . THR A 1 80 ? 0.970 -0.454 11.112 1.00 88.75 80 THR A N 1
ATOM 628 C CA . THR A 1 80 ? 2.130 -0.908 10.330 1.00 88.75 80 THR A CA 1
ATOM 629 C C . THR A 1 80 ? 1.622 -1.881 9.266 1.00 88.75 80 THR A C 1
ATOM 631 O O . THR A 1 80 ? 1.494 -3.073 9.555 1.00 88.75 80 THR A O 1
ATOM 634 N N . PRO A 1 81 ? 1.251 -1.409 8.065 1.00 80.44 81 PRO A N 1
ATOM 635 C CA . PRO A 1 81 ? 0.727 -2.287 7.029 1.00 80.44 81 PRO A CA 1
ATOM 636 C C . PRO A 1 81 ? 1.787 -3.296 6.607 1.00 80.44 81 PRO A C 1
ATOM 638 O O . PRO A 1 81 ? 2.886 -2.924 6.196 1.00 80.44 81 PRO A O 1
ATOM 641 N N . LEU A 1 82 ? 1.450 -4.578 6.696 1.00 73.94 82 LEU A N 1
ATOM 642 C CA . LEU A 1 82 ? 2.281 -5.646 6.164 1.00 73.94 82 LEU A CA 1
ATOM 643 C C . LEU A 1 82 ? 1.739 -6.030 4.795 1.00 73.94 82 LEU A C 1
ATOM 645 O O . LEU A 1 82 ? 0.747 -6.748 4.691 1.00 73.94 82 LEU A O 1
ATOM 649 N N . PHE A 1 83 ? 2.411 -5.561 3.750 1.00 67.88 83 PHE A N 1
ATOM 650 C CA . PHE A 1 83 ? 2.193 -6.076 2.407 1.00 67.88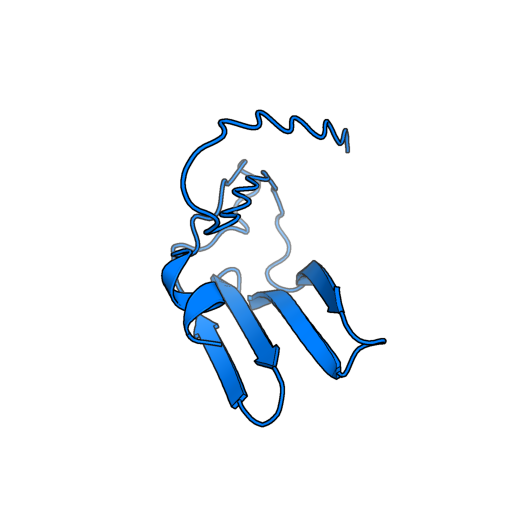 83 PHE A CA 1
ATOM 651 C C . PHE A 1 83 ? 3.162 -7.229 2.162 1.00 67.88 83 PHE A C 1
ATOM 653 O O . PHE A 1 83 ? 4.356 -7.094 2.454 1.00 67.88 83 PHE A O 1
ATOM 660 N N . PRO A 1 84 ? 2.683 -8.386 1.676 1.00 56.75 84 PRO A N 1
ATOM 661 C CA . PRO A 1 84 ? 3.569 -9.494 1.385 1.00 56.75 84 PRO A CA 1
ATOM 662 C C . PRO A 1 84 ? 4.578 -9.053 0.323 1.00 56.75 84 PRO A C 1
ATOM 664 O O . PRO A 1 84 ? 4.210 -8.746 -0.806 1.00 56.75 84 PRO A O 1
ATOM 667 N N . VAL A 1 85 ? 5.863 -9.073 0.692 1.00 51.12 85 VAL A N 1
ATOM 668 C CA . VAL A 1 85 ? 7.012 -8.772 -0.187 1.00 51.12 85 VAL A CA 1
ATOM 669 C C . VAL A 1 85 ? 6.956 -9.590 -1.486 1.00 51.12 85 VAL A C 1
ATOM 671 O O . VAL A 1 85 ? 7.442 -9.150 -2.518 1.00 51.12 85 VAL A O 1
ATOM 674 N N . ILE A 1 86 ? 6.296 -10.751 -1.455 1.00 46.88 86 ILE A N 1
ATOM 675 C CA . ILE A 1 86 ? 6.045 -11.625 -2.608 1.00 46.88 86 ILE A CA 1
ATOM 676 C C . ILE A 1 86 ? 5.318 -10.886 -3.745 1.00 46.88 86 ILE A C 1
ATOM 678 O O . ILE A 1 86 ? 5.630 -11.128 -4.906 1.00 46.88 86 ILE A O 1
ATOM 682 N N . LEU A 1 87 ? 4.420 -9.942 -3.442 1.00 47.72 87 LEU A N 1
ATOM 683 C CA . LEU A 1 87 ? 3.715 -9.170 -4.469 1.00 47.72 87 LEU A CA 1
ATOM 684 C C . LEU A 1 87 ? 4.649 -8.206 -5.222 1.00 47.72 87 LEU A C 1
ATOM 686 O O . LEU A 1 87 ? 4.464 -7.980 -6.409 1.00 47.72 87 LEU A O 1
ATOM 690 N N . MET A 1 88 ? 5.686 -7.692 -4.553 1.00 49.94 88 MET A N 1
ATOM 691 C CA . MET A 1 88 ? 6.674 -6.788 -5.157 1.00 49.94 88 MET A CA 1
ATOM 692 C C . MET A 1 88 ? 7.736 -7.515 -5.996 1.00 49.94 88 MET A C 1
ATOM 694 O O . MET A 1 88 ? 8.463 -6.863 -6.731 1.00 49.94 88 MET A O 1
ATOM 698 N N . ILE A 1 89 ? 7.871 -8.840 -5.857 1.00 48.28 89 ILE A N 1
ATOM 699 C CA . ILE A 1 89 ? 8.852 -9.647 -6.610 1.00 48.28 89 ILE A CA 1
ATOM 700 C C . ILE A 1 89 ? 8.208 -10.281 -7.856 1.00 48.28 89 ILE A C 1
ATOM 702 O O . ILE A 1 89 ? 8.912 -10.646 -8.793 1.00 48.28 89 ILE A O 1
ATOM 706 N N . LEU A 1 90 ? 6.878 -10.428 -7.858 1.00 41.22 90 LEU A N 1
ATOM 707 C CA . LEU A 1 90 ? 6.110 -10.967 -8.986 1.00 41.22 90 LEU A CA 1
ATOM 708 C C . LEU A 1 90 ? 5.657 -9.898 -9.991 1.00 41.22 90 LEU A C 1
ATOM 710 O O . LEU A 1 90 ? 5.245 -10.265 -11.088 1.00 41.22 90 LEU A O 1
ATOM 714 N N . ALA A 1 91 ? 5.729 -8.617 -9.616 1.00 46.66 91 ALA A N 1
ATOM 715 C CA . ALA A 1 91 ? 5.670 -7.500 -10.550 1.00 46.66 91 ALA A CA 1
ATOM 716 C C . ALA A 1 91 ? 7.082 -7.233 -11.072 1.00 46.66 91 ALA A C 1
ATOM 718 O O . ALA A 1 91 ? 8.012 -6.944 -10.281 1.00 46.66 91 ALA A O 1
#

Mean predicted aligned error: 9.96 Å

Nearest PDB structures (foldseek):
  5vxz-assembly2_B  TM=8.864E-01  e=2.128E-04  Homo sapiens
  1h30-assembly1_A  TM=8.808E-01  e=2.517E-04  Homo sapiens
  2jd4-assembly1_A  TM=9.012E-01  e=4.167E-04  Mus musculus
  2c5d-assembly1_A  TM=8.906E-01  e=3.940E-04  Homo sapiens
  2jd4-assembly2_B  TM=9.037E-01  e=6.898E-04  Mus musculus